Protein AF-K0ZM04-F1 (afdb_monomer)

Radius of gyration: 20.41 Å; Cα contacts (8 Å, |Δi|>4): 45; chains: 1; bounding box: 52×25×64 Å

Structure (mmCIF, N/CA/C/O backbone):
data_AF-K0ZM04-F1
#
_entry.id   AF-K0ZM04-F1
#
loop_
_atom_site.group_PDB
_atom_site.id
_atom_site.type_symbol
_atom_site.label_atom_id
_atom_site.label_alt_id
_atom_site.label_comp_id
_atom_site.label_asym_id
_atom_site.label_entity_id
_atom_site.label_seq_id
_atom_site.pdbx_PDB_ins_code
_atom_site.Cartn_x
_atom_site.Cartn_y
_atom_site.Cartn_z
_atom_site.occupancy
_atom_site.B_iso_or_equiv
_atom_site.auth_seq_id
_atom_site.auth_comp_id
_atom_site.auth_asym_id
_atom_site.auth_atom_id
_atom_site.pdbx_PDB_model_num
ATOM 1 N N . MET A 1 1 ? -35.621 2.176 29.873 1.00 33.50 1 MET A N 1
ATOM 2 C CA . MET A 1 1 ? -34.160 2.122 29.638 1.00 33.50 1 MET A CA 1
ATOM 3 C C . MET A 1 1 ? -33.726 0.684 29.905 1.00 33.50 1 MET A C 1
ATOM 5 O O . MET A 1 1 ? -33.635 0.307 31.059 1.00 33.50 1 MET A O 1
ATOM 9 N N . ASN A 1 2 ? -33.603 -0.159 28.874 1.00 31.02 2 ASN A N 1
ATOM 10 C CA . ASN A 1 2 ? -33.263 -1.579 29.054 1.00 31.02 2 ASN A CA 1
ATOM 11 C C . ASN A 1 2 ? -31.763 -1.775 28.825 1.00 31.02 2 ASN A C 1
ATOM 13 O O . ASN A 1 2 ? -31.285 -1.687 27.691 1.00 31.02 2 ASN A O 1
ATOM 17 N N . LEU A 1 3 ? -31.036 -2.008 29.918 1.00 46.78 3 LEU A N 1
ATOM 18 C CA . LEU A 1 3 ? -29.629 -2.392 29.926 1.00 46.78 3 LEU A CA 1
ATOM 19 C C . LEU A 1 3 ? -29.514 -3.802 29.339 1.00 46.78 3 LEU A C 1
ATOM 21 O O . LEU A 1 3 ? -29.670 -4.797 30.036 1.00 46.78 3 LEU A O 1
ATOM 25 N N . LYS A 1 4 ? -29.278 -3.892 28.027 1.00 44.00 4 LYS A N 1
ATOM 26 C CA . LYS A 1 4 ? -28.834 -5.143 27.411 1.00 44.00 4 LYS A CA 1
ATOM 27 C C . LYS A 1 4 ? -27.422 -5.423 27.908 1.00 44.00 4 LYS A C 1
ATOM 29 O O . LYS A 1 4 ? -26.483 -4.748 27.485 1.00 44.00 4 LYS A O 1
ATOM 34 N N . GLU A 1 5 ? -27.305 -6.404 28.795 1.00 47.25 5 GLU A N 1
ATOM 35 C CA . GLU A 1 5 ? -26.055 -7.048 29.185 1.00 47.25 5 GLU A CA 1
ATOM 36 C C . GLU A 1 5 ? -25.239 -7.370 27.928 1.00 47.25 5 GLU A C 1
ATOM 38 O O . GLU A 1 5 ? -25.543 -8.276 27.146 1.00 47.25 5 GLU A O 1
ATOM 43 N N . LYS A 1 6 ? -24.205 -6.562 27.677 1.00 43.84 6 LYS A N 1
ATOM 44 C CA . LYS A 1 6 ? -23.213 -6.868 26.656 1.00 43.84 6 LYS A CA 1
ATOM 45 C C . LYS A 1 6 ? -22.307 -7.928 27.249 1.00 43.84 6 LYS A C 1
ATOM 47 O O . LYS A 1 6 ? -21.411 -7.609 28.016 1.00 43.84 6 LYS A O 1
ATOM 52 N N . ASN A 1 7 ? -22.551 -9.176 26.863 1.00 43.97 7 ASN A N 1
ATOM 53 C CA . ASN A 1 7 ? -21.599 -10.271 26.987 1.00 43.97 7 ASN A CA 1
ATOM 54 C C . ASN A 1 7 ? -20.186 -9.765 26.651 1.00 43.97 7 ASN A C 1
ATOM 56 O O . ASN A 1 7 ? -19.882 -9.493 25.486 1.00 43.97 7 ASN A O 1
ATOM 60 N N . TYR A 1 8 ? -19.329 -9.625 27.663 1.00 45.84 8 TYR A N 1
ATOM 61 C CA . TYR A 1 8 ? -17.912 -9.305 27.512 1.00 45.84 8 TYR A CA 1
ATOM 62 C C . TYR A 1 8 ? -17.199 -10.552 26.984 1.00 45.84 8 TYR A C 1
ATOM 64 O O . TYR A 1 8 ? -16.480 -11.256 27.688 1.00 45.84 8 TYR A O 1
ATOM 72 N N . LYS A 1 9 ? -17.461 -10.874 25.717 1.00 52.28 9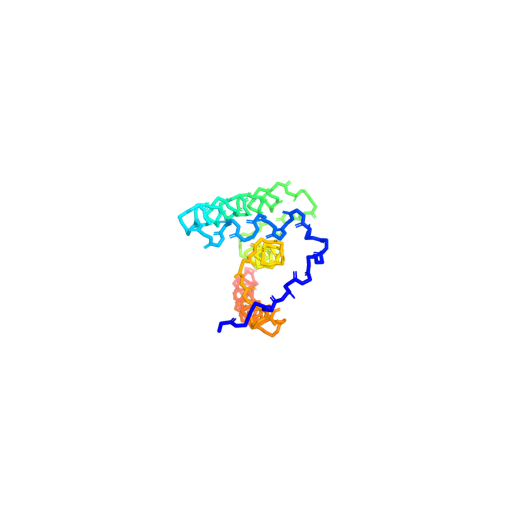 LYS A N 1
ATOM 73 C CA . LYS A 1 9 ? -16.715 -11.869 24.955 1.00 52.28 9 LYS A CA 1
ATOM 74 C C . LYS A 1 9 ? -15.273 -11.374 24.941 1.00 52.28 9 LYS A C 1
ATOM 76 O O . LYS A 1 9 ? -15.048 -10.308 24.382 1.00 52.28 9 LYS A O 1
ATOM 81 N N . LYS A 1 10 ? -14.364 -12.096 25.614 1.00 46.44 10 LYS A N 1
ATOM 82 C CA . LYS A 1 10 ? -12.912 -11.852 25.747 1.00 46.44 10 LYS A CA 1
ATOM 83 C C . LYS A 1 10 ? -12.394 -10.942 24.626 1.00 46.44 10 LYS A C 1
ATOM 85 O O . LYS A 1 10 ? -12.067 -11.424 23.545 1.00 46.44 10 LYS A O 1
ATOM 90 N N . SER A 1 11 ? -12.436 -9.628 24.856 1.00 56.09 11 SER A N 1
ATOM 91 C CA . SER A 1 11 ? -12.120 -8.645 23.824 1.00 56.09 11 SER A CA 1
ATOM 92 C C . SER A 1 11 ? -10.650 -8.817 23.498 1.00 56.09 11 SER A C 1
ATOM 94 O O . SER A 1 11 ? -9.814 -8.743 24.403 1.00 56.09 11 SER A O 1
ATOM 96 N N . SER A 1 12 ? -10.329 -9.095 22.237 1.00 68.25 12 SER A N 1
ATOM 97 C CA . SER A 1 12 ? -8.934 -9.114 21.815 1.00 68.25 12 SER A CA 1
ATOM 98 C C . SER A 1 12 ? -8.342 -7.738 22.115 1.00 68.25 12 SER A C 1
ATOM 100 O O . SER A 1 12 ? -9.035 -6.732 21.962 1.00 68.25 12 SER A O 1
ATOM 102 N N . SER A 1 13 ? -7.075 -7.647 22.522 1.00 70.44 13 SER A N 1
ATOM 103 C CA . SER A 1 13 ? -6.417 -6.348 22.744 1.00 70.44 13 SER A CA 1
ATOM 104 C C . SER A 1 13 ? -6.550 -5.420 21.522 1.00 70.44 13 SER A C 1
ATOM 106 O O . SER A 1 13 ? -6.610 -4.200 21.666 1.00 70.44 13 SER A O 1
ATOM 108 N N . LEU A 1 14 ? -6.690 -6.001 20.323 1.00 72.12 14 LEU A N 1
ATOM 109 C CA . LEU A 1 14 ? -6.987 -5.296 19.075 1.00 72.12 14 LEU A CA 1
ATOM 110 C C . LEU A 1 14 ? -8.362 -4.616 19.063 1.00 72.12 14 LEU A C 1
ATOM 112 O O . LEU A 1 14 ? -8.490 -3.526 18.510 1.00 72.12 14 LEU A O 1
ATOM 116 N N . ASP A 1 15 ? -9.385 -5.215 19.670 1.00 74.25 15 ASP A N 1
ATOM 117 C CA . ASP A 1 15 ? -10.726 -4.630 19.731 1.00 74.25 15 ASP A CA 1
ATOM 118 C C . ASP A 1 15 ? -10.720 -3.369 20.599 1.00 74.25 15 ASP A C 1
ATOM 120 O O . ASP A 1 15 ? -11.250 -2.340 20.182 1.00 74.25 15 ASP A O 1
ATOM 124 N N . SER A 1 16 ? -10.032 -3.400 21.744 1.00 79.19 16 SER A N 1
ATOM 125 C CA . SER A 1 16 ? -9.853 -2.226 22.611 1.0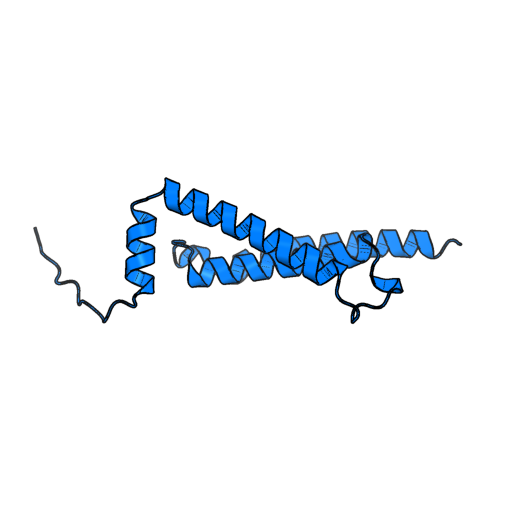0 79.19 16 SER A CA 1
ATOM 126 C C . SER A 1 16 ? -9.139 -1.080 21.889 1.00 79.19 16 SER A C 1
ATOM 128 O O . SER A 1 16 ? -9.583 0.066 21.954 1.00 79.19 16 SER A O 1
ATOM 130 N N . VAL A 1 17 ? -8.078 -1.388 21.134 1.00 78.19 17 VAL A N 1
ATOM 131 C CA . VAL A 1 17 ? -7.346 -0.400 20.322 1.00 78.19 17 VAL A CA 1
ATOM 132 C C . VAL A 1 17 ? -8.235 0.180 19.217 1.00 78.19 17 VAL A C 1
ATOM 134 O O . VAL A 1 17 ? -8.239 1.393 19.009 1.00 78.19 17 VAL A O 1
ATOM 137 N N . ARG A 1 18 ? -9.039 -0.651 18.539 1.00 76.00 18 ARG A N 1
ATOM 138 C CA . ARG A 1 18 ? -9.975 -0.196 17.495 1.00 76.00 18 ARG A CA 1
ATOM 139 C C . ARG A 1 18 ? -11.070 0.708 18.059 1.00 76.00 18 ARG A C 1
ATOM 141 O O . ARG A 1 18 ? -11.363 1.731 17.442 1.00 76.00 18 ARG A O 1
ATOM 148 N N . PHE A 1 19 ? -11.633 0.379 19.223 1.00 77.00 19 PHE A N 1
ATOM 149 C CA . PHE A 1 19 ? -12.613 1.233 19.903 1.00 77.00 19 PHE A CA 1
ATOM 150 C C . PHE A 1 19 ? -12.008 2.575 20.325 1.00 77.00 19 PHE A C 1
ATOM 152 O O . PHE A 1 19 ? -12.623 3.618 20.107 1.00 77.00 19 PHE A O 1
ATOM 159 N N . TRP A 1 20 ? -10.786 2.572 20.858 1.00 83.56 20 TRP A N 1
ATOM 160 C CA . TRP A 1 20 ? -10.086 3.802 21.225 1.00 83.56 20 TRP A CA 1
ATOM 161 C C . TRP A 1 20 ? -9.783 4.684 19.999 1.00 83.56 20 TRP A C 1
ATOM 163 O O . TRP A 1 20 ? -10.109 5.872 19.987 1.00 83.56 20 TRP A O 1
ATOM 173 N N . LEU A 1 21 ? -9.281 4.095 18.906 1.00 80.19 21 LEU A N 1
ATOM 174 C CA . LEU A 1 21 ? -9.070 4.781 17.620 1.00 80.19 21 LEU A CA 1
ATOM 175 C C . LEU A 1 21 ? -10.363 5.364 17.034 1.00 80.19 21 LEU A C 1
ATOM 177 O O . LEU A 1 21 ? -10.321 6.377 16.335 1.00 80.19 21 LEU A O 1
ATOM 181 N N . GLN A 1 22 ? -11.513 4.744 17.306 1.00 75.62 22 GLN A N 1
ATOM 182 C CA . GLN A 1 22 ? -12.812 5.249 16.868 1.00 75.62 22 GLN A CA 1
ATOM 183 C C . GLN A 1 22 ? -13.213 6.539 17.602 1.00 75.62 22 GLN A C 1
ATOM 185 O O . GLN A 1 22 ? -13.841 7.403 16.990 1.00 75.62 22 GLN A O 1
ATOM 190 N N . GLY A 1 23 ? -12.815 6.697 18.870 1.00 80.94 23 GLY A N 1
ATOM 191 C CA . GLY A 1 23 ? -13.008 7.930 19.643 1.00 80.94 23 GLY A CA 1
ATOM 192 C C . GLY A 1 23 ? -12.061 9.066 19.238 1.00 80.94 23 GLY A C 1
ATOM 193 O O . GLY A 1 23 ? -12.419 10.237 19.340 1.00 80.94 23 GLY A O 1
ATOM 194 N N . HIS A 1 24 ? -10.880 8.740 18.705 1.00 85.44 24 HIS A N 1
ATOM 195 C CA . HIS A 1 24 ? -9.842 9.715 18.359 1.00 85.44 24 HIS A CA 1
ATOM 196 C C . HIS A 1 24 ? -9.616 9.824 16.843 1.00 85.44 24 HIS A C 1
ATOM 198 O O . HIS A 1 24 ? -8.614 9.357 16.296 1.00 85.44 24 HIS A O 1
ATOM 204 N N . ARG A 1 25 ? -10.530 10.522 16.153 1.00 81.69 25 ARG A N 1
ATOM 205 C CA . ARG A 1 25 ? -10.505 10.696 14.686 1.00 81.69 25 ARG A CA 1
ATOM 206 C C . ARG A 1 25 ? -9.185 11.265 14.145 1.00 81.69 25 ARG A C 1
ATOM 208 O O . ARG A 1 25 ? -8.731 10.820 13.096 1.00 81.69 25 ARG A O 1
ATOM 215 N N . PHE A 1 26 ? -8.570 12.221 14.845 1.00 85.38 26 PHE A N 1
ATOM 216 C CA . PHE A 1 26 ? -7.298 12.829 14.429 1.00 85.38 26 PHE A CA 1
ATOM 217 C C . PHE A 1 26 ? -6.126 11.841 14.497 1.00 85.38 26 PHE A C 1
ATOM 219 O O . PHE A 1 26 ? -5.341 11.743 13.559 1.00 85.38 26 PHE A O 1
ATOM 226 N N . ILE A 1 27 ? -6.049 11.056 15.574 1.00 86.19 27 ILE A N 1
ATOM 227 C CA . ILE A 1 27 ? -4.989 10.056 15.764 1.00 86.19 27 ILE A CA 1
ATOM 228 C C . ILE A 1 27 ? -5.107 8.960 14.707 1.00 86.19 27 ILE A C 1
ATOM 230 O O . ILE A 1 27 ? -4.109 8.573 14.104 1.00 86.19 27 ILE A O 1
ATOM 234 N N . LYS A 1 28 ? -6.335 8.516 14.420 1.00 82.69 28 LYS A N 1
ATOM 235 C CA . LYS A 1 28 ? -6.599 7.577 13.328 1.00 82.69 28 LYS A CA 1
ATOM 236 C C . LYS A 1 28 ? -6.106 8.118 11.984 1.00 82.69 28 LYS A C 1
ATOM 238 O O . LYS A 1 28 ? -5.418 7.404 11.269 1.00 82.69 28 LYS A O 1
ATOM 243 N N . PHE A 1 29 ? -6.416 9.374 11.669 1.00 83.06 29 PHE A N 1
ATOM 244 C CA . PHE A 1 29 ? -5.976 10.001 10.423 1.00 83.06 29 PHE A CA 1
ATOM 245 C C . PHE A 1 29 ? -4.446 10.077 10.310 1.00 83.06 29 PHE A C 1
ATOM 247 O O . PHE A 1 29 ? -3.890 9.762 9.261 1.00 83.06 29 PHE A O 1
ATOM 254 N N . MET A 1 30 ? -3.755 10.428 11.398 1.00 89.38 30 MET A N 1
ATOM 255 C CA . MET A 1 30 ? -2.288 10.425 11.429 1.00 89.38 30 MET A CA 1
ATOM 256 C C . MET A 1 30 ? -1.712 9.021 11.223 1.00 89.38 30 MET A C 1
ATOM 258 O O . MET A 1 30 ? -0.756 8.850 10.470 1.00 89.38 30 MET A O 1
ATOM 262 N N . LEU A 1 31 ? -2.324 8.007 11.838 1.00 88.50 31 LEU A N 1
ATOM 263 C CA . LEU A 1 31 ? -1.921 6.614 11.668 1.00 88.50 31 LEU A CA 1
ATOM 264 C C . LEU A 1 31 ? -2.130 6.121 10.229 1.00 88.50 31 LEU A C 1
ATOM 266 O O . LEU A 1 31 ? -1.260 5.431 9.700 1.00 88.50 31 LEU A O 1
ATOM 270 N N . ASP A 1 32 ? -3.249 6.493 9.597 1.00 86.25 32 ASP A N 1
ATOM 271 C CA . ASP A 1 32 ? -3.528 6.195 8.189 1.00 86.25 32 ASP A CA 1
ATOM 272 C C . ASP A 1 32 ? -2.417 6.788 7.295 1.00 86.25 32 ASP A C 1
ATOM 274 O O . ASP A 1 32 ? -1.836 6.077 6.476 1.00 86.25 32 ASP A O 1
ATOM 278 N N . ILE A 1 33 ? -2.058 8.067 7.488 1.00 87.44 33 ILE A N 1
ATOM 279 C CA . ILE A 1 33 ? -0.999 8.740 6.712 1.00 87.44 33 ILE A CA 1
ATOM 280 C C . ILE A 1 33 ? 0.352 8.045 6.886 1.00 87.44 33 ILE A C 1
ATOM 282 O O . ILE A 1 33 ? 1.002 7.713 5.895 1.00 87.44 33 ILE A O 1
ATOM 286 N N . ILE A 1 34 ? 0.775 7.816 8.133 1.00 90.69 34 ILE A N 1
ATOM 287 C CA . ILE A 1 34 ? 2.068 7.186 8.432 1.00 90.69 34 ILE A CA 1
ATOM 288 C C . ILE A 1 34 ? 2.135 5.801 7.789 1.00 90.69 34 ILE A C 1
ATOM 290 O O . ILE A 1 34 ? 3.139 5.459 7.165 1.00 90.69 34 ILE A O 1
ATOM 294 N N . PHE A 1 35 ? 1.053 5.026 7.888 1.00 90.12 35 PHE A N 1
ATOM 295 C CA . PHE A 1 35 ? 0.977 3.717 7.261 1.00 90.12 35 PHE A CA 1
ATOM 296 C C . PHE A 1 35 ? 1.168 3.799 5.742 1.00 90.12 35 PHE A C 1
ATOM 298 O O . PHE A 1 35 ? 1.992 3.062 5.203 1.00 90.12 35 PHE A O 1
ATOM 305 N N . TYR A 1 36 ? 0.462 4.698 5.047 1.00 88.50 36 TYR A N 1
ATOM 306 C CA . TYR A 1 36 ? 0.599 4.824 3.593 1.00 88.50 36 TYR A CA 1
ATOM 307 C C . TYR A 1 36 ? 1.987 5.310 3.164 1.00 88.50 36 TYR A C 1
ATOM 309 O O . TYR A 1 36 ? 2.497 4.823 2.155 1.00 88.50 36 TYR A O 1
ATOM 317 N N . ILE A 1 37 ? 2.619 6.208 3.928 1.00 91.94 37 ILE A N 1
ATOM 318 C CA . ILE A 1 37 ? 3.996 6.654 3.664 1.00 91.94 37 ILE A CA 1
ATOM 319 C C . ILE A 1 37 ? 4.966 5.477 3.787 1.00 91.94 37 ILE A C 1
ATOM 321 O O . ILE A 1 37 ? 5.748 5.226 2.871 1.00 91.94 37 ILE A O 1
ATOM 325 N N . ILE A 1 38 ? 4.896 4.725 4.889 1.00 93.62 38 ILE A N 1
ATOM 326 C CA . ILE A 1 38 ? 5.763 3.561 5.109 1.00 93.62 38 ILE A CA 1
ATOM 327 C C . ILE A 1 38 ? 5.518 2.508 4.029 1.00 93.62 38 ILE A C 1
ATOM 329 O O . ILE A 1 38 ? 6.473 1.987 3.460 1.00 93.62 38 ILE A O 1
ATOM 333 N N . LEU A 1 39 ? 4.255 2.218 3.711 1.00 91.75 39 LEU A N 1
ATOM 334 C CA . LEU A 1 39 ? 3.894 1.247 2.684 1.00 91.75 39 LEU A CA 1
ATOM 335 C C . LEU A 1 39 ? 4.497 1.628 1.328 1.00 91.75 39 LEU A C 1
ATOM 337 O O . LEU A 1 39 ? 5.095 0.783 0.666 1.00 91.75 39 LEU A O 1
ATOM 341 N N . PHE A 1 40 ? 4.376 2.897 0.940 1.00 89.25 40 PHE A N 1
ATOM 342 C CA . PHE A 1 40 ? 4.959 3.406 -0.294 1.00 89.25 40 PHE A CA 1
ATOM 343 C C . PHE A 1 40 ? 6.487 3.250 -0.305 1.00 89.25 40 PHE A C 1
ATOM 345 O O . PHE A 1 40 ? 7.033 2.665 -1.239 1.00 89.25 40 PHE A O 1
ATOM 352 N N . LEU A 1 41 ? 7.171 3.680 0.761 1.00 91.75 41 LEU A N 1
ATOM 353 C CA . LEU A 1 41 ? 8.630 3.572 0.877 1.00 91.75 41 LEU A CA 1
ATOM 354 C C . LEU A 1 41 ? 9.120 2.120 0.831 1.00 91.75 41 LEU A C 1
ATOM 356 O O . LEU A 1 41 ? 10.098 1.823 0.148 1.00 91.75 41 LEU A O 1
ATOM 360 N N . VAL A 1 42 ? 8.435 1.207 1.524 1.00 91.88 42 VAL A N 1
ATOM 361 C CA . VAL A 1 42 ? 8.772 -0.223 1.530 1.00 91.88 42 VAL A CA 1
ATOM 362 C C . VAL A 1 42 ? 8.638 -0.813 0.130 1.00 91.88 42 VAL A C 1
ATOM 364 O O . VAL A 1 42 ? 9.520 -1.557 -0.300 1.00 91.88 42 VAL A O 1
ATOM 367 N N . ILE A 1 43 ? 7.574 -0.475 -0.599 1.00 89.38 43 ILE A N 1
ATOM 368 C CA . ILE A 1 43 ? 7.357 -0.958 -1.967 1.00 89.38 43 ILE A CA 1
ATOM 369 C C . ILE A 1 43 ? 8.419 -0.399 -2.914 1.00 89.38 43 ILE A C 1
ATOM 371 O O . ILE A 1 43 ? 9.004 -1.166 -3.680 1.00 89.38 43 ILE A O 1
ATOM 375 N N . GLU A 1 44 ? 8.697 0.905 -2.853 1.00 86.56 44 GLU A N 1
ATOM 376 C CA . GLU A 1 44 ? 9.719 1.570 -3.669 1.00 86.56 44 GLU A CA 1
ATOM 377 C C . GLU A 1 44 ? 11.097 0.933 -3.431 1.00 86.56 44 GLU A C 1
ATOM 379 O O . GLU A 1 44 ? 11.756 0.494 -4.375 1.00 86.56 44 GLU A O 1
ATOM 384 N N . PHE A 1 45 ? 11.497 0.795 -2.163 1.00 85.75 45 PHE A N 1
ATOM 385 C CA . PHE A 1 45 ? 12.785 0.223 -1.776 1.00 85.75 45 PHE A CA 1
ATOM 386 C C . PHE A 1 45 ? 12.904 -1.249 -2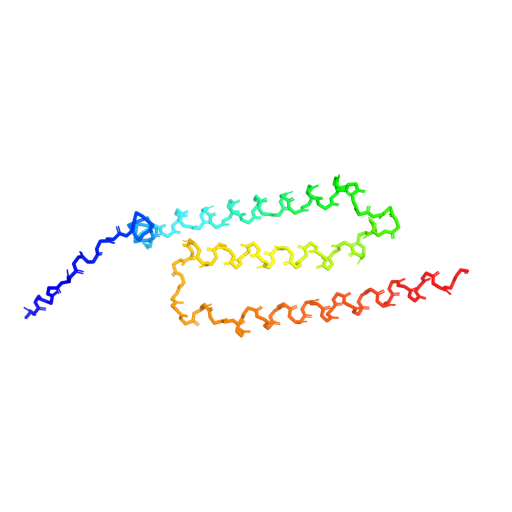.177 1.00 85.75 45 PHE A C 1
ATOM 388 O O . PHE A 1 45 ? 13.887 -1.638 -2.809 1.00 85.75 45 PHE A O 1
ATOM 395 N N . THR A 1 46 ? 11.882 -2.056 -1.875 1.00 85.38 46 THR A N 1
ATOM 396 C CA . THR A 1 46 ? 11.850 -3.482 -2.232 1.00 85.38 46 THR A CA 1
ATOM 397 C C . THR A 1 46 ? 11.933 -3.654 -3.740 1.00 85.38 46 THR A C 1
ATOM 399 O O . THR A 1 46 ? 12.690 -4.483 -4.222 1.00 85.38 46 THR A O 1
ATOM 402 N N . THR A 1 47 ? 11.200 -2.856 -4.510 1.00 80.94 47 THR A N 1
ATOM 403 C CA . THR A 1 47 ? 11.178 -2.991 -5.970 1.00 80.94 47 THR A CA 1
ATOM 404 C C . THR A 1 47 ? 12.492 -2.529 -6.607 1.00 80.94 47 THR A C 1
ATOM 406 O O . THR A 1 47 ? 12.968 -3.153 -7.552 1.00 80.94 47 THR A O 1
ATOM 409 N N . SER A 1 48 ? 13.101 -1.466 -6.077 1.00 75.31 48 SER A N 1
ATOM 410 C CA . SER A 1 48 ? 14.346 -0.889 -6.596 1.00 75.31 48 SER A CA 1
ATOM 411 C C . SER A 1 48 ? 15.578 -1.754 -6.296 1.00 75.31 48 SER A C 1
ATOM 413 O O . SER A 1 48 ? 16.436 -1.943 -7.157 1.00 75.31 48 SER A O 1
ATOM 415 N N . GLN A 1 49 ? 15.655 -2.329 -5.091 1.00 76.25 49 GLN A N 1
ATOM 416 C CA . GLN A 1 49 ? 16.839 -3.057 -4.614 1.00 76.25 49 GLN A CA 1
ATOM 417 C C . GLN A 1 49 ? 16.786 -4.572 -4.857 1.00 76.25 49 GLN A C 1
ATOM 419 O O . GLN A 1 49 ? 17.765 -5.279 -4.604 1.00 76.25 49 GLN A O 1
ATOM 424 N N . ASN A 1 50 ? 15.663 -5.111 -5.339 1.00 75.88 50 ASN A N 1
ATOM 425 C CA . ASN A 1 50 ? 15.520 -6.553 -5.500 1.00 75.88 50 ASN A CA 1
ATOM 426 C C . ASN A 1 50 ? 16.308 -7.070 -6.713 1.00 75.88 50 ASN A C 1
ATOM 428 O O . ASN A 1 50 ? 15.897 -6.937 -7.865 1.00 75.88 50 ASN A O 1
ATOM 432 N N . LYS A 1 51 ? 17.441 -7.724 -6.430 1.00 69.88 51 LYS A N 1
ATOM 433 C CA . LYS A 1 51 ? 18.301 -8.381 -7.428 1.00 69.88 51 LYS A CA 1
ATOM 434 C C . LYS A 1 51 ? 17.638 -9.574 -8.125 1.00 69.88 51 LYS A C 1
ATOM 436 O O . LYS A 1 51 ? 18.124 -9.984 -9.172 1.00 69.88 51 LYS A O 1
ATOM 441 N N . SER A 1 52 ? 16.548 -10.109 -7.570 1.00 73.69 52 SER A N 1
ATOM 442 C CA . SER A 1 52 ? 15.795 -11.214 -8.181 1.00 73.69 52 SER A CA 1
ATOM 443 C C . SER A 1 52 ? 14.988 -10.769 -9.402 1.00 73.69 52 SER A C 1
ATOM 445 O O . SER A 1 52 ? 14.607 -11.605 -10.214 1.00 73.69 52 SER A O 1
ATOM 447 N N . ILE A 1 53 ? 14.714 -9.464 -9.539 1.00 68.25 53 ILE A N 1
ATOM 448 C CA . ILE A 1 53 ? 14.058 -8.910 -10.725 1.00 68.25 53 ILE A CA 1
ATOM 449 C C . ILE A 1 53 ? 15.143 -8.723 -11.796 1.00 68.25 53 ILE A C 1
ATOM 451 O O . ILE A 1 53 ? 16.074 -7.937 -11.571 1.00 68.25 53 ILE A O 1
ATOM 455 N N . PRO A 1 54 ? 15.062 -9.420 -12.947 1.00 68.25 54 PRO A N 1
ATOM 456 C CA . PRO A 1 54 ? 16.078 -9.305 -13.985 1.00 68.25 54 PRO A CA 1
ATOM 457 C C . PRO A 1 54 ? 16.183 -7.861 -14.476 1.00 68.25 54 PRO A C 1
ATOM 459 O O . PRO A 1 54 ? 15.189 -7.132 -14.510 1.00 68.25 54 PRO A O 1
ATOM 462 N N . ALA A 1 55 ? 17.387 -7.442 -14.872 1.00 66.06 55 ALA A N 1
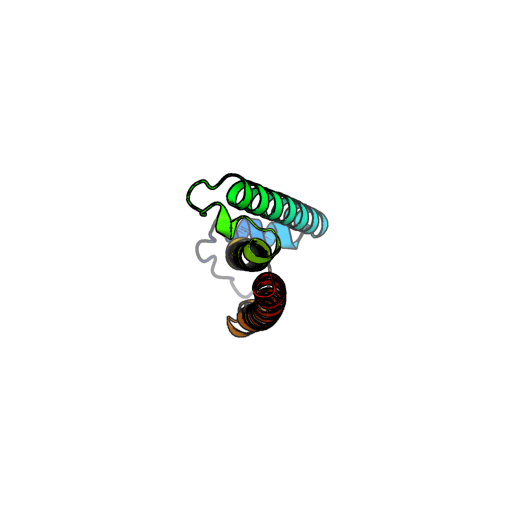ATOM 463 C CA . ALA A 1 55 ? 17.660 -6.064 -15.279 1.00 66.06 55 ALA A CA 1
ATOM 464 C C . ALA A 1 55 ? 16.714 -5.564 -16.381 1.00 66.06 55 ALA A C 1
ATOM 466 O O . ALA A 1 55 ? 16.246 -4.428 -16.311 1.00 66.06 55 ALA A O 1
ATOM 467 N N . ASP A 1 56 ? 16.355 -6.452 -17.308 1.00 65.50 56 ASP A N 1
ATOM 468 C CA . ASP A 1 56 ? 15.455 -6.183 -18.431 1.00 65.50 56 ASP A CA 1
ATOM 469 C C . ASP A 1 56 ? 13.994 -5.946 -18.016 1.00 65.50 56 ASP A C 1
ATOM 471 O O . ASP A 1 56 ? 13.192 -5.455 -18.807 1.00 65.50 56 ASP A O 1
ATOM 475 N N . PHE A 1 57 ? 13.634 -6.256 -16.768 1.00 63.62 57 PHE A N 1
ATOM 476 C CA . PHE A 1 57 ? 12.314 -5.991 -16.190 1.00 63.62 57 PHE A CA 1
ATOM 477 C C . PHE A 1 57 ? 12.320 -4.820 -15.200 1.00 63.62 57 PHE A C 1
ATOM 479 O O . PHE A 1 57 ? 11.254 -4.396 -14.759 1.00 63.62 57 PHE A O 1
ATOM 486 N N . ARG A 1 58 ? 13.487 -4.231 -14.890 1.00 67.69 58 ARG A N 1
ATOM 487 C CA . ARG A 1 58 ? 13.609 -3.077 -13.973 1.00 67.69 58 ARG A CA 1
ATOM 488 C C . ARG A 1 58 ? 13.250 -1.731 -14.612 1.00 67.69 58 ARG A C 1
ATOM 490 O O . ARG A 1 58 ? 13.555 -0.674 -14.063 1.00 67.69 58 ARG A O 1
ATOM 497 N N . TYR A 1 59 ? 12.592 -1.741 -15.768 1.00 71.25 59 TYR A N 1
ATOM 498 C CA . TYR A 1 59 ? 12.059 -0.520 -16.359 1.00 71.25 59 TYR A CA 1
ATOM 499 C C . TYR A 1 59 ? 10.847 -0.038 -15.565 1.00 71.25 59 TYR A C 1
ATOM 501 O O . TYR A 1 59 ? 9.971 -0.824 -15.204 1.00 71.25 59 TYR A O 1
ATOM 509 N N . ARG A 1 60 ? 10.759 1.279 -15.356 1.00 69.19 60 ARG A N 1
ATOM 510 C CA . ARG A 1 60 ? 9.654 1.916 -14.623 1.00 69.19 60 ARG A CA 1
ATOM 511 C C . ARG A 1 60 ? 8.278 1.530 -15.187 1.00 69.19 60 ARG A C 1
ATOM 513 O O . ARG A 1 60 ? 7.346 1.329 -14.419 1.00 69.19 60 ARG A O 1
ATOM 520 N N . GLU A 1 61 ? 8.180 1.353 -16.504 1.00 68.81 61 GLU A N 1
ATOM 521 C CA . GLU A 1 61 ? 6.956 0.941 -17.208 1.00 68.81 61 GLU A CA 1
ATOM 522 C C . GLU A 1 61 ? 6.480 -0.476 -16.844 1.00 68.81 61 GLU A C 1
ATOM 524 O O . GLU A 1 61 ? 5.278 -0.719 -16.797 1.00 68.81 61 GLU A O 1
ATOM 529 N N . LEU A 1 62 ? 7.403 -1.401 -16.550 1.00 70.38 62 LEU A N 1
ATOM 530 C CA . LEU A 1 62 ? 7.083 -2.776 -16.144 1.00 70.38 62 LEU A CA 1
ATOM 531 C C . LEU A 1 62 ? 6.968 -2.937 -14.623 1.00 70.38 62 LEU A C 1
ATOM 533 O O . LEU A 1 62 ? 6.235 -3.801 -14.147 1.00 70.38 62 LEU A O 1
ATOM 537 N N . LEU A 1 63 ? 7.666 -2.101 -13.852 1.00 76.44 63 LEU A N 1
ATOM 538 C CA . LEU A 1 63 ? 7.612 -2.117 -12.389 1.00 76.44 63 LEU A CA 1
ATOM 539 C C . LEU A 1 63 ? 6.344 -1.464 -11.837 1.00 76.44 63 LEU A C 1
ATOM 541 O O . LEU A 1 63 ? 5.844 -1.891 -10.798 1.00 76.44 63 LEU A O 1
ATOM 545 N N . PHE A 1 64 ? 5.804 -0.457 -12.524 1.00 77.44 64 PHE A N 1
ATOM 546 C CA . PHE A 1 64 ? 4.637 0.289 -12.057 1.00 77.44 64 PHE A CA 1
ATOM 547 C C . PHE A 1 64 ? 3.405 -0.600 -11.775 1.00 77.44 64 PHE A C 1
ATOM 549 O O . PHE A 1 64 ? 2.861 -0.502 -10.673 1.00 77.44 64 PHE A O 1
ATOM 556 N N . PRO A 1 65 ? 2.997 -1.528 -12.670 1.00 79.00 65 PRO A N 1
ATOM 557 C CA . PRO A 1 65 ? 1.927 -2.488 -12.379 1.00 79.00 65 PRO A CA 1
ATOM 558 C C . PRO A 1 65 ? 2.175 -3.319 -11.111 1.00 79.00 65 PRO A C 1
ATOM 560 O O . PRO A 1 65 ? 1.276 -3.520 -10.294 1.00 79.00 65 PRO A O 1
ATOM 563 N N . LEU A 1 66 ? 3.416 -3.781 -10.922 1.00 80.25 66 LEU A N 1
ATOM 564 C CA . LEU A 1 66 ? 3.813 -4.605 -9.782 1.00 80.25 66 LEU A CA 1
ATOM 565 C C . LEU A 1 66 ? 3.757 -3.815 -8.465 1.00 80.25 66 LEU A C 1
ATOM 567 O O . LEU A 1 66 ? 3.183 -4.291 -7.484 1.00 80.25 66 LEU A O 1
ATOM 571 N N . GLN A 1 67 ? 4.311 -2.599 -8.449 1.00 83.94 67 GLN A N 1
ATOM 572 C CA . GLN A 1 67 ? 4.287 -1.704 -7.287 1.00 83.94 67 GLN A CA 1
ATOM 573 C C . GLN A 1 67 ? 2.854 -1.380 -6.864 1.00 83.94 67 GLN A C 1
ATOM 575 O O . GLN A 1 67 ? 2.524 -1.389 -5.677 1.00 83.94 67 GLN A O 1
ATOM 580 N N . LEU A 1 68 ? 1.981 -1.147 -7.841 1.00 82.62 68 LEU A N 1
ATOM 581 C CA . LEU A 1 68 ? 0.588 -0.816 -7.593 1.00 82.62 68 LEU A CA 1
ATOM 582 C C . LEU A 1 68 ? -0.182 -2.013 -7.011 1.00 82.62 68 LEU A C 1
ATOM 584 O O . LEU A 1 68 ? -0.909 -1.866 -6.025 1.00 82.62 68 LEU A O 1
ATOM 588 N N . ASN A 1 69 ? 0.057 -3.220 -7.528 1.00 83.44 69 ASN A N 1
ATOM 589 C CA . ASN A 1 69 ? -0.499 -4.449 -6.960 1.00 83.44 69 ASN A CA 1
ATOM 590 C C . ASN A 1 69 ? -0.079 -4.663 -5.496 1.00 83.44 69 ASN A C 1
ATOM 592 O O . ASN A 1 69 ? -0.923 -4.990 -4.655 1.00 83.44 69 ASN A O 1
ATOM 596 N N . LEU A 1 70 ? 1.193 -4.420 -5.165 1.00 85.75 70 LEU A N 1
ATOM 597 C CA . LEU A 1 70 ? 1.693 -4.490 -3.788 1.00 85.75 70 LEU A CA 1
ATOM 598 C C . LEU A 1 70 ? 1.049 -3.433 -2.880 1.00 85.75 70 LEU A C 1
ATOM 600 O O . LEU A 1 70 ? 0.704 -3.732 -1.736 1.00 85.75 70 LEU A O 1
ATOM 604 N N . PHE A 1 71 ? 0.826 -2.220 -3.388 1.00 8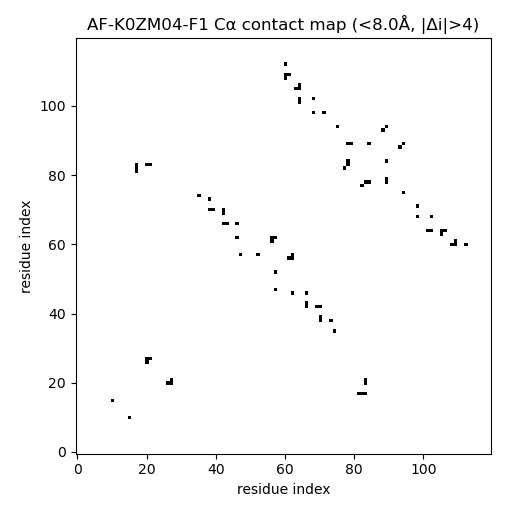5.81 71 PHE A N 1
ATOM 605 C CA . PHE A 1 71 ? 0.179 -1.146 -2.633 1.00 85.81 71 PHE A CA 1
ATOM 606 C C . PHE A 1 71 ? -1.270 -1.498 -2.277 1.00 85.81 71 PHE A C 1
ATOM 608 O O . PHE A 1 71 ? -1.697 -1.349 -1.129 1.00 85.81 71 PHE A O 1
ATOM 615 N N . ILE A 1 72 ? -2.018 -2.042 -3.239 1.00 81.12 72 ILE A N 1
ATOM 616 C CA . ILE A 1 72 ? -3.388 -2.521 -3.024 1.00 81.12 72 ILE A CA 1
ATOM 617 C C . ILE A 1 72 ? -3.416 -3.646 -1.979 1.00 81.12 72 ILE A C 1
ATOM 619 O O . ILE A 1 72 ? -4.270 -3.643 -1.086 1.00 81.12 72 ILE A O 1
ATOM 623 N N . LEU A 1 73 ? -2.467 -4.584 -2.049 1.00 83.31 73 LEU A N 1
ATOM 624 C CA . LEU A 1 73 ? -2.352 -5.678 -1.086 1.00 83.31 73 LEU A CA 1
ATOM 625 C C . LEU A 1 73 ? -2.062 -5.165 0.333 1.00 83.31 73 LEU A C 1
ATOM 627 O O . LEU A 1 73 ? -2.737 -5.569 1.283 1.00 83.31 73 LEU A O 1
ATOM 631 N N . GLY A 1 74 ? -1.120 -4.230 0.477 1.00 84.31 74 GLY A N 1
ATOM 632 C CA . GLY A 1 74 ? -0.810 -3.591 1.758 1.00 84.31 74 GLY A CA 1
ATOM 633 C C . GLY A 1 74 ? -2.009 -2.849 2.347 1.00 84.31 74 GLY A C 1
ATOM 634 O O . GLY A 1 74 ? -2.314 -2.996 3.531 1.00 84.31 74 GLY A O 1
ATOM 635 N N . ASN A 1 75 ? -2.768 -2.141 1.509 1.00 81.31 75 ASN A N 1
ATOM 636 C CA . ASN A 1 75 ? -4.006 -1.485 1.926 1.00 81.31 75 ASN A CA 1
ATOM 637 C C . ASN A 1 75 ? -5.055 -2.4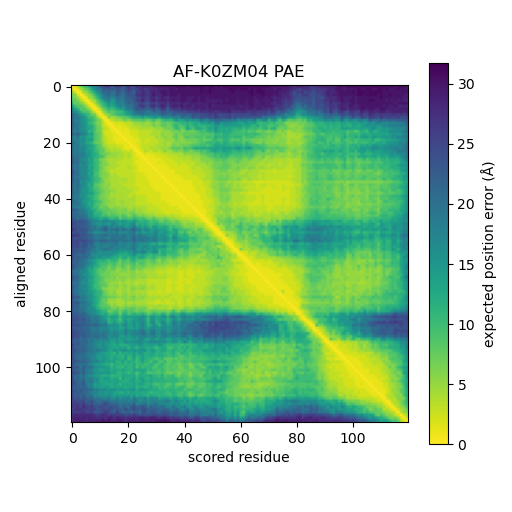95 2.435 1.00 81.31 75 ASN A C 1
ATOM 639 O O . ASN A 1 75 ? -5.736 -2.251 3.431 1.00 81.31 75 ASN A O 1
ATOM 643 N N . ARG A 1 76 ? -5.168 -3.679 1.816 1.00 76.38 76 ARG A N 1
ATOM 644 C CA . ARG A 1 76 ? -6.063 -4.739 2.309 1.00 76.38 76 ARG A CA 1
ATOM 645 C C . ARG A 1 76 ? -5.610 -5.293 3.651 1.00 76.38 76 ARG A C 1
ATOM 647 O O . ARG A 1 76 ? -6.454 -5.495 4.525 1.00 76.38 76 ARG A O 1
ATOM 654 N N . PHE A 1 77 ? -4.312 -5.529 3.817 1.00 81.25 77 PHE A N 1
ATOM 655 C CA . PHE A 1 77 ? -3.756 -5.973 5.091 1.00 81.25 77 PHE A CA 1
ATOM 656 C C . PHE A 1 77 ? -4.104 -4.962 6.192 1.00 81.25 77 PHE A C 1
ATOM 658 O O . PHE A 1 77 ? -4.716 -5.311 7.200 1.00 81.25 77 PHE A O 1
ATOM 665 N N . TYR A 1 78 ? -3.888 -3.676 5.932 1.00 80.81 78 TYR A N 1
ATOM 666 C CA . TYR A 1 78 ? -4.286 -2.605 6.841 1.00 80.81 78 TYR A CA 1
ATOM 667 C C . TYR A 1 78 ? -5.796 -2.565 7.122 1.00 80.81 78 TYR A C 1
ATOM 669 O O . TYR A 1 78 ? -6.228 -2.420 8.270 1.00 80.81 78 TYR A O 1
ATOM 677 N N . ALA A 1 79 ? -6.623 -2.773 6.093 1.00 75.62 79 ALA A N 1
ATOM 678 C CA . ALA A 1 79 ? -8.077 -2.830 6.217 1.00 75.62 79 ALA A CA 1
ATOM 679 C C . ALA A 1 79 ? -8.572 -3.973 7.124 1.00 75.62 79 ALA A C 1
ATOM 681 O O . ALA A 1 79 ? -9.566 -3.827 7.850 1.00 75.62 79 ALA A O 1
ATOM 682 N N . LEU A 1 80 ? -7.885 -5.116 7.089 1.00 71.81 80 LEU A N 1
ATOM 683 C CA . LEU A 1 80 ? -8.200 -6.284 7.908 1.00 71.81 80 LEU A CA 1
ATOM 684 C C . LEU A 1 80 ? -7.794 -6.082 9.373 1.00 71.81 80 LEU A C 1
ATOM 686 O O . LEU A 1 80 ? -8.599 -6.380 10.258 1.00 71.81 80 LEU A O 1
ATOM 690 N N . PHE A 1 81 ? -6.602 -5.534 9.618 1.00 67.81 81 PHE A N 1
ATOM 691 C CA . PHE A 1 81 ? -6.029 -5.424 10.963 1.00 67.81 81 PHE A CA 1
ATOM 692 C C . PHE A 1 81 ? -6.474 -4.176 11.736 1.00 67.81 81 PHE A C 1
ATOM 694 O O . PHE A 1 81 ? -6.826 -4.274 12.909 1.00 67.81 81 PHE A O 1
ATOM 701 N N . LEU A 1 82 ? -6.488 -3.008 11.095 1.00 64.50 82 LEU A N 1
ATOM 702 C CA . LEU A 1 82 ? -6.597 -1.715 11.784 1.00 64.50 82 LEU A CA 1
ATOM 703 C C . LEU A 1 82 ? -7.827 -0.915 11.388 1.00 64.50 82 LEU A C 1
ATOM 705 O O . LEU A 1 82 ? -8.351 -0.137 12.188 1.00 64.50 82 LEU A O 1
ATOM 709 N N . SER A 1 83 ? -8.332 -1.114 10.173 1.00 57.78 83 SER A N 1
ATOM 710 C CA . SER A 1 83 ? -9.418 -0.270 9.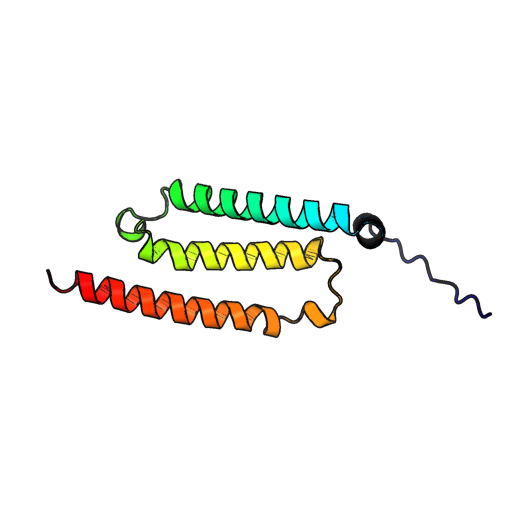710 1.00 57.78 83 SER A CA 1
ATOM 711 C C . SER A 1 83 ? -10.695 -0.552 10.497 1.00 57.78 83 SER A C 1
ATOM 713 O O . SER A 1 83 ? -11.271 -1.644 10.470 1.00 57.78 83 SER A O 1
ATOM 715 N N . VAL A 1 84 ? -11.159 0.483 11.194 1.00 55.66 84 VAL A N 1
ATOM 716 C CA . VAL A 1 84 ? -12.494 0.632 11.805 1.00 55.66 84 VAL A CA 1
ATOM 717 C C . VAL A 1 84 ? -13.573 0.741 10.707 1.00 55.66 84 VAL A C 1
ATOM 719 O O . VAL A 1 84 ? -14.552 1.467 10.832 1.00 55.66 84 VAL A O 1
ATOM 722 N N . LYS A 1 85 ? -13.353 0.102 9.557 1.00 53.44 85 LYS A N 1
ATOM 723 C CA . LYS A 1 85 ? -14.310 0.022 8.466 1.00 53.44 85 LYS A CA 1
ATOM 724 C C . LYS A 1 85 ? -15.299 -1.088 8.783 1.00 53.44 85 LYS A C 1
ATOM 726 O O . LYS A 1 85 ? -14.917 -2.171 9.238 1.00 53.44 85 LYS A O 1
ATOM 731 N N . THR A 1 86 ? -16.575 -0.773 8.608 1.00 50.75 86 THR A N 1
ATOM 732 C CA . THR A 1 86 ? -17.687 -1.683 8.913 1.00 50.75 86 THR A CA 1
ATOM 733 C C . THR A 1 86 ? -17.591 -2.943 8.049 1.00 50.75 86 THR A C 1
ATOM 735 O O . THR A 1 86 ? -17.000 -2.908 6.971 1.00 50.75 86 THR A O 1
ATOM 738 N N . GLU A 1 87 ? -18.165 -4.073 8.483 1.00 55.47 87 GLU A N 1
ATOM 739 C CA . GLU A 1 87 ? -18.124 -5.332 7.708 1.00 55.47 87 GLU A CA 1
ATOM 740 C C . GLU A 1 87 ? -18.577 -5.166 6.245 1.00 55.47 87 GLU A C 1
ATOM 742 O O . GLU A 1 87 ? -18.070 -5.847 5.355 1.00 55.47 87 GLU A O 1
ATOM 747 N N . LYS A 1 88 ? -19.450 -4.186 5.975 1.00 51.25 88 LYS A N 1
ATOM 748 C CA . LYS A 1 88 ? -19.930 -3.823 4.633 1.00 51.25 88 LYS A CA 1
ATOM 749 C C . LYS A 1 88 ? -18.847 -3.275 3.692 1.00 51.25 88 LYS A C 1
ATOM 751 O O . LYS A 1 88 ? -19.011 -3.335 2.479 1.00 51.25 88 LYS A O 1
ATOM 756 N N . GLU A 1 89 ? -17.740 -2.753 4.215 1.00 54.69 89 GLU A N 1
ATOM 757 C CA . GLU A 1 89 ? -16.602 -2.259 3.424 1.00 54.69 89 GLU A CA 1
ATOM 758 C C . GLU A 1 89 ? -15.517 -3.330 3.208 1.00 54.69 89 GLU A C 1
ATOM 760 O O . GLU A 1 89 ? -14.567 -3.107 2.458 1.00 54.69 89 GLU A O 1
ATOM 765 N N . ARG A 1 90 ? -15.649 -4.510 3.834 1.00 58.81 90 ARG A N 1
ATOM 766 C CA . ARG A 1 90 ? -14.673 -5.612 3.744 1.00 58.81 90 ARG A CA 1
ATOM 767 C C . ARG A 1 90 ? -14.928 -6.582 2.589 1.00 58.81 90 ARG A C 1
ATOM 769 O O . ARG A 1 90 ? -14.151 -7.528 2.430 1.00 58.81 90 ARG A O 1
ATOM 776 N N . THR A 1 91 ? -15.949 -6.361 1.765 1.00 64.06 91 THR A N 1
ATOM 777 C CA . THR A 1 91 ? -16.319 -7.276 0.677 1.00 64.06 91 THR A CA 1
ATOM 778 C C . THR A 1 91 ? -15.203 -7.398 -0.363 1.00 64.06 91 THR A C 1
ATOM 780 O O . THR A 1 91 ? -14.735 -6.395 -0.900 1.00 64.06 91 THR A O 1
ATOM 783 N N . LEU A 1 92 ? -14.813 -8.639 -0.682 1.00 63.09 92 LEU A N 1
ATOM 784 C CA . LEU A 1 92 ? -13.795 -8.966 -1.691 1.00 63.09 92 LEU A CA 1
ATOM 785 C C . LEU A 1 92 ? -14.069 -8.273 -3.036 1.00 63.09 92 LEU A C 1
ATOM 787 O O . LEU A 1 92 ? -13.153 -7.744 -3.650 1.00 63.09 92 LEU A O 1
ATOM 791 N N . LYS A 1 93 ? -15.343 -8.173 -3.436 1.00 69.25 93 LYS A N 1
ATOM 792 C CA . LYS A 1 93 ? -15.781 -7.496 -4.666 1.00 69.25 93 LYS A CA 1
ATOM 793 C C . LYS A 1 93 ? -15.273 -6.053 -4.779 1.00 69.25 93 LYS A C 1
ATOM 795 O O . LYS A 1 93 ? -14.706 -5.684 -5.799 1.00 69.25 93 LYS A O 1
ATOM 800 N N . ARG A 1 94 ? -15.411 -5.266 -3.708 1.00 68.38 94 ARG A N 1
ATOM 801 C CA . ARG A 1 94 ? -15.051 -3.836 -3.683 1.00 68.38 94 ARG A CA 1
ATOM 802 C C . ARG A 1 94 ? -13.535 -3.604 -3.636 1.00 68.38 94 ARG A C 1
ATOM 804 O O . ARG A 1 94 ? -13.073 -2.497 -3.881 1.00 68.38 94 ARG A O 1
ATOM 811 N N . PHE A 1 95 ? -12.774 -4.653 -3.319 1.00 65.75 95 PHE A N 1
ATOM 812 C CA . PHE A 1 95 ? -11.318 -4.710 -3.448 1.00 65.75 95 PHE A CA 1
ATOM 813 C C . PHE A 1 95 ? -10.891 -5.143 -4.858 1.00 65.75 95 PHE A C 1
ATOM 815 O O . PHE A 1 95 ? -9.998 -4.537 -5.446 1.00 65.75 95 PHE A O 1
ATOM 822 N N . CYS A 1 96 ? -11.541 -6.171 -5.408 1.00 70.12 96 CYS A N 1
ATOM 823 C CA . CYS A 1 96 ? -11.231 -6.689 -6.735 1.00 70.12 96 CYS A CA 1
ATOM 824 C C . CYS A 1 96 ? -11.553 -5.680 -7.838 1.00 70.12 96 CYS A C 1
ATOM 826 O O . CYS A 1 96 ? -10.824 -5.641 -8.815 1.00 70.12 96 CYS A O 1
ATOM 828 N N . GLU A 1 97 ? -12.582 -4.843 -7.684 1.00 79.56 97 GLU A N 1
ATOM 829 C CA . GLU A 1 97 ? -12.916 -3.797 -8.661 1.00 79.56 97 GLU A CA 1
ATOM 830 C C . GLU A 1 97 ? -11.725 -2.884 -8.994 1.00 79.56 97 GLU A C 1
ATOM 832 O O . GLU A 1 97 ? -11.262 -2.923 -10.134 1.00 79.56 97 GLU A O 1
ATOM 837 N N . PRO A 1 98 ? -11.162 -2.108 -8.045 1.00 74.69 98 PRO A N 1
ATOM 838 C CA . PRO A 1 98 ? -10.022 -1.245 -8.343 1.00 74.69 98 PRO A CA 1
ATOM 839 C C . PRO A 1 98 ? -8.790 -2.048 -8.775 1.00 74.69 98 PRO A C 1
ATOM 841 O O . PRO A 1 98 ? -8.068 -1.610 -9.666 1.00 74.69 98 PRO A O 1
ATOM 844 N N . PHE A 1 99 ? -8.576 -3.243 -8.212 1.00 75.62 99 PHE A N 1
ATOM 845 C CA . PHE A 1 99 ? -7.483 -4.122 -8.628 1.00 75.62 99 PHE A CA 1
ATOM 846 C C . PHE A 1 99 ? -7.585 -4.508 -10.109 1.00 75.62 99 PHE A C 1
ATOM 848 O O . PHE A 1 99 ? -6.612 -4.372 -10.844 1.00 75.62 99 PHE A O 1
ATOM 855 N N . ILE A 1 100 ? -8.760 -4.939 -10.568 1.00 79.25 100 ILE A N 1
ATOM 856 C CA . ILE A 1 100 ? -9.001 -5.340 -11.957 1.00 79.25 100 ILE A CA 1
ATOM 857 C C . ILE A 1 100 ? -8.846 -4.136 -12.888 1.00 79.25 100 ILE A C 1
ATOM 859 O O . ILE A 1 100 ? -8.114 -4.235 -13.870 1.00 79.25 100 ILE A O 1
ATOM 863 N N . TYR A 1 101 ? -9.457 -2.989 -12.565 1.00 82.81 101 TYR A N 1
ATOM 864 C CA . TYR A 1 101 ? -9.336 -1.781 -13.392 1.00 82.81 101 TYR A CA 1
ATOM 865 C C . TYR A 1 101 ? -7.885 -1.348 -13.570 1.00 82.81 101 TYR A C 1
ATOM 867 O O . TYR A 1 101 ? -7.458 -1.036 -14.681 1.00 82.81 101 TYR A O 1
ATOM 875 N N . ILE A 1 102 ? -7.116 -1.359 -12.483 1.00 80.25 102 ILE A N 1
ATOM 876 C CA . ILE A 1 102 ? -5.737 -0.901 -12.529 1.00 80.25 102 ILE A CA 1
ATOM 877 C C . ILE A 1 102 ? -4.835 -1.918 -13.232 1.00 80.25 102 ILE A C 1
ATOM 879 O O . ILE A 1 102 ? -4.014 -1.508 -14.045 1.00 80.25 102 ILE A O 1
ATOM 883 N N . ASN A 1 103 ? -5.030 -3.226 -13.027 1.00 79.88 103 ASN A N 1
ATOM 884 C CA . ASN A 1 103 ? -4.284 -4.245 -13.774 1.00 79.88 103 ASN A CA 1
ATOM 885 C C . ASN A 1 103 ? -4.564 -4.180 -15.280 1.00 79.88 103 ASN A C 1
ATOM 887 O O . ASN A 1 103 ? -3.631 -4.293 -16.071 1.00 79.88 103 ASN A O 1
ATOM 891 N N . ILE A 1 104 ? -5.816 -3.948 -15.689 1.00 82.56 104 ILE A N 1
ATOM 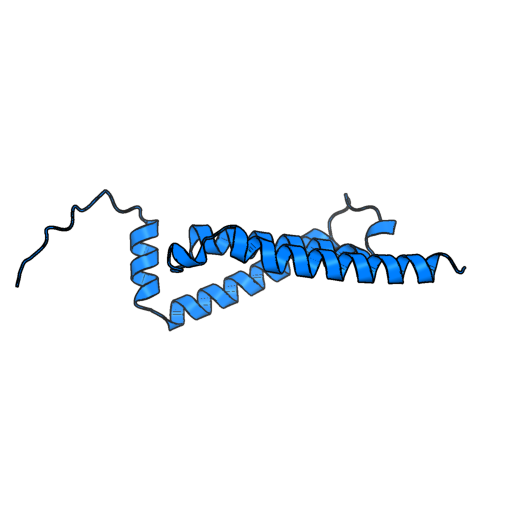892 C CA . ILE A 1 104 ? -6.170 -3.761 -17.104 1.00 82.56 104 ILE A CA 1
ATOM 893 C C . ILE A 1 104 ? -5.474 -2.518 -17.670 1.00 82.56 104 ILE A C 1
ATOM 895 O O . ILE A 1 104 ? -4.875 -2.583 -18.742 1.00 82.56 104 ILE A O 1
ATOM 899 N N . LEU A 1 105 ? -5.500 -1.397 -16.946 1.00 82.19 105 LEU A N 1
ATOM 900 C CA . LEU A 1 105 ? -4.847 -0.162 -17.379 1.00 82.19 105 LEU A CA 1
ATOM 901 C C . LEU A 1 105 ? -3.324 -0.340 -17.497 1.00 82.19 105 LEU A C 1
ATOM 903 O O . LEU A 1 105 ? -2.721 0.021 -18.507 1.00 82.19 105 LEU A O 1
ATOM 907 N N . SER A 1 106 ? -2.713 -0.957 -16.489 1.00 77.31 106 SER A N 1
ATOM 908 C CA . SER A 1 106 ? -1.306 -1.345 -16.467 1.00 77.31 106 SER A CA 1
ATOM 909 C C . SER A 1 106 ? -0.924 -2.236 -17.649 1.00 77.31 106 SER A C 1
ATOM 911 O O . SER A 1 106 ? 0.092 -1.988 -18.296 1.00 77.31 106 SER A O 1
ATOM 913 N N . PHE A 1 107 ? -1.753 -3.227 -17.975 1.00 79.50 107 PHE A N 1
ATOM 914 C CA . PHE A 1 107 ? -1.546 -4.104 -19.123 1.00 79.50 107 PHE A CA 1
ATOM 915 C C . PHE A 1 107 ? -1.584 -3.332 -20.451 1.00 79.50 107 PHE A C 1
ATOM 917 O O . PHE A 1 107 ? -0.728 -3.545 -21.309 1.00 79.50 107 PHE A O 1
ATOM 924 N N . ILE A 1 108 ? -2.510 -2.379 -20.607 1.00 82.31 108 ILE A N 1
ATOM 925 C CA . ILE A 1 108 ? -2.578 -1.505 -21.791 1.00 82.31 108 ILE A CA 1
ATOM 926 C C . ILE A 1 108 ? -1.301 -0.665 -21.927 1.00 82.31 108 ILE A C 1
ATOM 928 O O . ILE A 1 108 ? -0.716 -0.612 -23.010 1.00 82.31 108 ILE A O 1
ATOM 932 N N . PHE A 1 109 ? -0.830 -0.046 -20.839 1.00 74.56 109 PHE A N 1
ATOM 933 C CA . PHE A 1 109 ? 0.429 0.708 -20.849 1.00 74.56 109 PHE A CA 1
ATOM 934 C C . PHE A 1 109 ? 1.617 -0.170 -21.243 1.00 74.56 109 PHE A C 1
ATOM 936 O O . PHE A 1 109 ? 2.445 0.238 -22.058 1.00 74.56 109 PHE A O 1
ATOM 943 N N . GLN A 1 110 ? 1.662 -1.396 -20.728 1.00 74.19 110 GLN A N 1
ATOM 944 C CA . GLN A 1 110 ? 2.722 -2.346 -21.030 1.00 74.19 110 GLN A CA 1
ATOM 945 C C . GLN A 1 110 ? 2.700 -2.789 -22.501 1.00 74.19 110 GLN A C 1
ATOM 947 O O . GLN A 1 110 ? 3.753 -2.849 -23.133 1.00 74.19 110 GLN A O 1
ATOM 952 N N . LEU A 1 111 ? 1.520 -3.007 -23.093 1.00 75.62 111 LEU A N 1
ATOM 953 C CA . LEU A 1 111 ? 1.382 -3.288 -24.528 1.00 75.62 111 LEU A CA 1
ATOM 954 C C . LEU A 1 111 ? 1.870 -2.124 -25.403 1.00 75.62 111 LEU A C 1
ATOM 956 O O . LEU A 1 111 ? 2.539 -2.350 -26.414 1.00 75.62 111 LEU A O 1
ATOM 960 N N . ILE A 1 112 ? 1.571 -0.879 -25.018 1.00 74.88 112 ILE A N 1
ATOM 961 C CA . ILE A 1 112 ? 2.040 0.316 -25.734 1.00 74.88 112 ILE A CA 1
ATOM 962 C C . ILE A 1 112 ? 3.567 0.449 -25.623 1.00 74.88 112 ILE A C 1
ATOM 964 O O . ILE A 1 112 ? 4.229 0.704 -26.634 1.00 74.88 112 ILE A O 1
ATOM 968 N N . GLY A 1 113 ? 4.130 0.236 -24.429 1.00 66.88 113 GLY A N 1
ATOM 969 C CA . GLY A 1 113 ? 5.575 0.271 -24.180 1.00 66.88 113 GLY A CA 1
ATOM 970 C C . GLY A 1 113 ? 6.338 -0.787 -24.984 1.00 66.88 113 GLY A C 1
ATOM 971 O O . GLY A 1 113 ? 7.294 -0.467 -25.693 1.00 66.88 113 GLY A O 1
ATOM 972 N N . VAL A 1 114 ? 5.858 -2.038 -24.989 1.00 66.31 114 VAL A N 1
ATOM 973 C CA . VAL A 1 114 ? 6.440 -3.131 -25.792 1.00 66.31 114 VAL A CA 1
ATOM 974 C C . VAL A 1 114 ? 6.340 -2.839 -27.294 1.00 66.31 114 VAL A C 1
ATOM 976 O O . VAL A 1 114 ? 7.315 -3.022 -28.024 1.00 66.31 114 VAL A O 1
ATOM 979 N N . ARG A 1 115 ? 5.204 -2.312 -27.775 1.00 61.12 115 ARG A N 1
ATOM 980 C CA . ARG A 1 115 ? 5.013 -1.980 -29.199 1.00 61.12 115 ARG A CA 1
ATOM 981 C C . ARG A 1 115 ? 5.910 -0.839 -29.685 1.00 61.12 115 ARG A C 1
ATOM 983 O O . ARG A 1 115 ? 6.243 -0.817 -30.868 1.00 61.12 115 ARG A O 1
ATOM 990 N N . LYS A 1 116 ? 6.315 0.092 -28.813 1.00 58.75 116 LYS A N 1
ATOM 991 C CA . LYS A 1 116 ? 7.340 1.097 -29.146 1.00 58.75 116 LYS A CA 1
ATOM 992 C C . LYS A 1 116 ? 8.745 0.497 -29.228 1.00 58.75 116 LYS A C 1
ATOM 994 O O . LYS A 1 116 ? 9.536 0.964 -30.037 1.00 58.75 116 LYS A O 1
ATOM 999 N N . ARG A 1 117 ? 9.043 -0.535 -28.434 1.00 57.75 117 ARG A N 1
ATOM 1000 C CA . ARG A 1 117 ? 10.369 -1.169 -28.377 1.00 57.75 117 ARG A CA 1
ATOM 1001 C C . ARG A 1 117 ? 10.620 -2.175 -29.512 1.00 57.75 117 ARG A C 1
ATOM 1003 O O . ARG A 1 117 ? 11.760 -2.340 -29.910 1.00 57.75 117 ARG A O 1
ATOM 1010 N N . GLY A 1 118 ? 9.573 -2.780 -30.082 1.00 54.81 118 GLY A N 1
ATOM 1011 C CA . GLY A 1 118 ? 9.659 -3.647 -31.273 1.00 54.81 118 GLY A CA 1
ATOM 1012 C C . GLY A 1 118 ? 9.770 -2.918 -32.624 1.00 54.81 118 GLY A C 1
ATOM 1013 O O . GLY A 1 118 ? 9.627 -3.556 -33.661 1.00 54.81 118 GLY A O 1
ATOM 1014 N N . ARG A 1 119 ? 9.957 -1.589 -32.628 1.00 47.62 119 ARG A N 1
ATOM 1015 C CA . ARG A 1 119 ? 10.271 -0.785 -33.825 1.00 47.62 119 ARG A CA 1
ATOM 1016 C C . ARG A 1 119 ? 11.671 -0.170 -33.724 1.00 47.62 119 ARG A C 1
ATOM 1018 O O . ARG A 1 119 ? 11.828 1.039 -33.897 1.00 47.62 119 ARG A O 1
ATOM 1025 N N . VAL A 1 120 ? 12.648 -1.004 -33.388 1.00 43.53 120 VAL A N 1
ATOM 1026 C CA . VAL A 1 120 ? 14.080 -0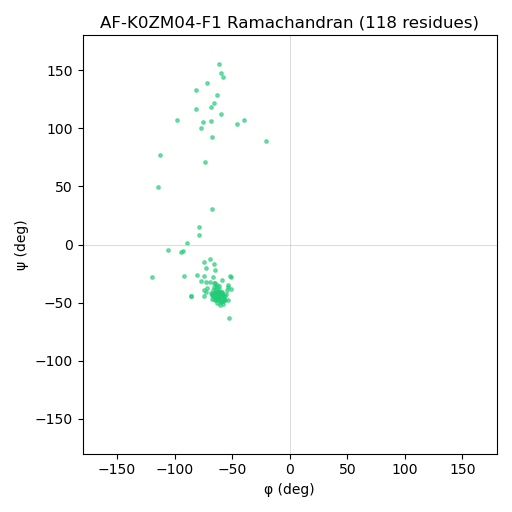.728 -33.541 1.00 43.53 120 VAL A CA 1
ATOM 1027 C C . VAL A 1 120 ? 14.650 -1.839 -34.402 1.00 43.53 120 VAL A C 1
ATOM 1029 O O . VAL A 1 120 ? 14.293 -3.004 -34.115 1.00 43.53 120 VAL A O 1
#

Foldseek 3Di:
DDPDPDDPPPQDPLNVVLVVCVVVVPVVVVVVVVLLVVQLVCLVCCLQPDPVQDPVQNDPLNSVLVSVLSSLVSVLVCCVRHDPDDPVCNDPVNSVVVNVVSNVVSVVSVVVVVVVVVPD

Sequence (120 aa):
MNLKEKNYKKSSSLDSVRFWLQGHRFIKFMLDIIFYIILFLVIEFTTSQNKSIPADFRYRELLFPLQLNLFILGNRFYALFLSVKTEKERTLKRFCEPFIYINILSFIFQLIGVRKRGRV

Mean predicted aligned error: 11.39 Å

Solvent-accessible surface area (backbone atoms only — not comparable to full-atom values): 7171 Å² total; per-residue (Å²): 138,84,84,74,82,72,79,81,65,82,71,50,73,64,52,57,50,41,55,51,42,67,75,35,62,68,60,41,53,53,50,54,50,53,49,53,52,51,53,50,51,51,46,52,50,52,65,72,67,43,79,85,58,54,76,94,53,68,42,67,73,61,39,47,52,54,49,51,54,51,50,54,51,52,50,50,52,45,48,72,76,64,44,86,62,55,80,86,73,66,45,64,67,77,54,48,51,61,52,51,55,48,53,53,52,38,50,53,52,39,53,55,53,51,60,60,62,74,73,114

pLDDT: mean 72.45, std 13.84, range [31.02, 93.62]

Secondary structure (DSSP, 8-state):
------------HHHHHHHHHHH-HHHHHHHHHHHHHHHHHHHHHHHHH-TTS-GGG-SHHHHHHHHHHHHHHHHHHHHHHT----GGG--HHHHHHHHHHHHHHHHHHHHHHHHHHT--